Protein AF-A0A272ET23-F1 (afdb_monomer_lite)

Organism: NCBI:txid857335

Structure (mmCIF, N/CA/C/O backbone):
data_AF-A0A272ET23-F1
#
_entry.id   AF-A0A272ET23-F1
#
loop_
_atom_site.group_PDB
_atom_site.id
_atom_site.type_symbol
_atom_site.label_atom_id
_atom_site.label_alt_id
_atom_site.label_comp_id
_atom_site.label_asym_id
_atom_site.label_entity_id
_atom_site.label_seq_id
_atom_site.pdbx_PDB_ins_code
_atom_site.Cartn_x
_atom_site.Cartn_y
_atom_site.Cartn_z
_atom_site.occupancy
_atom_site.B_iso_or_equiv
_atom_site.auth_seq_id
_atom_site.auth_comp_id
_atom_site.auth_asym_id
_atom_site.auth_atom_id
_atom_site.pdbx_PDB_model_num
ATOM 1 N N . MET A 1 1 ? 28.656 -75.172 -13.999 1.00 51.84 1 MET A N 1
ATOM 2 C CA . MET A 1 1 ? 28.952 -73.774 -14.380 1.00 51.84 1 MET A CA 1
ATOM 3 C C . MET A 1 1 ? 27.639 -72.999 -14.341 1.00 51.84 1 MET A C 1
ATOM 5 O O . MET A 1 1 ? 26.833 -73.213 -15.237 1.00 51.84 1 MET A O 1
ATOM 9 N N . PRO A 1 2 ? 27.338 -72.230 -13.280 1.00 47.69 2 PRO A N 1
ATOM 10 C CA . PRO A 1 2 ? 26.060 -71.536 -13.173 1.00 47.69 2 PRO A CA 1
ATOM 11 C C . PRO A 1 2 ? 26.140 -70.128 -13.778 1.00 47.69 2 PRO A C 1
ATOM 13 O O . PRO A 1 2 ? 27.021 -69.339 -13.448 1.00 47.69 2 PRO A O 1
ATOM 16 N N . THR A 1 3 ? 25.212 -69.848 -14.686 1.00 55.47 3 THR A N 1
ATOM 17 C CA . THR A 1 3 ? 24.977 -68.567 -15.358 1.00 55.47 3 THR A CA 1
ATOM 18 C C . THR A 1 3 ? 24.348 -67.554 -14.402 1.00 55.47 3 THR A C 1
ATOM 20 O O . THR A 1 3 ? 23.268 -67.795 -13.863 1.00 55.47 3 THR A O 1
ATOM 23 N N . THR A 1 4 ? 25.001 -66.413 -14.206 1.00 66.75 4 THR A N 1
ATOM 24 C CA . THR A 1 4 ? 24.507 -65.284 -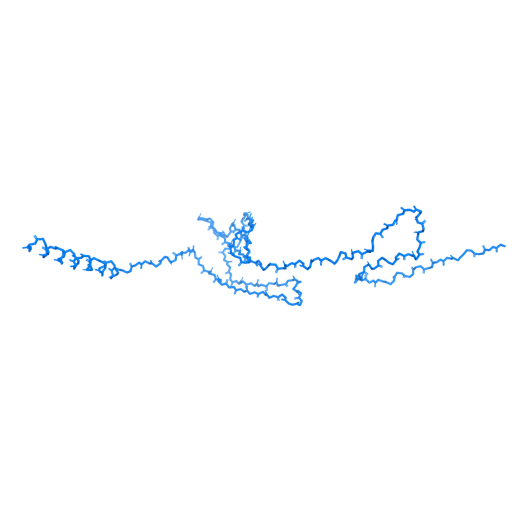13.405 1.00 66.75 4 THR A CA 1
ATOM 25 C C . THR A 1 4 ? 23.323 -64.596 -14.105 1.00 66.75 4 THR A C 1
ATOM 27 O O . THR A 1 4 ? 23.456 -64.250 -15.281 1.00 66.75 4 THR A O 1
ATOM 30 N N . PRO A 1 5 ? 22.178 -64.341 -13.442 1.00 56.03 5 PRO A N 1
ATOM 31 C CA . PRO A 1 5 ? 21.099 -63.567 -14.048 1.00 56.03 5 PRO A CA 1
ATOM 32 C C . PRO A 1 5 ? 21.412 -62.063 -13.998 1.00 56.03 5 PRO A C 1
ATOM 34 O O . PRO A 1 5 ? 21.572 -61.478 -12.928 1.00 56.03 5 PRO A O 1
ATOM 37 N N . MET A 1 6 ? 21.477 -61.423 -15.170 1.00 42.09 6 MET A N 1
ATOM 38 C CA . MET A 1 6 ? 21.461 -59.963 -15.301 1.00 42.09 6 MET A CA 1
ATOM 39 C C . MET A 1 6 ? 20.059 -59.441 -14.959 1.00 42.09 6 MET A C 1
ATOM 41 O O . MET A 1 6 ? 19.107 -59.653 -15.709 1.00 42.09 6 MET A O 1
ATOM 45 N N . CYS A 1 7 ? 19.927 -58.747 -13.829 1.00 45.94 7 CYS A N 1
ATOM 46 C CA . CYS A 1 7 ? 18.711 -58.016 -13.486 1.00 45.94 7 CYS A CA 1
ATOM 47 C C . CYS A 1 7 ? 18.613 -56.758 -14.367 1.00 45.94 7 CYS A C 1
ATOM 49 O O . CYS A 1 7 ? 19.436 -55.849 -14.267 1.00 45.94 7 CYS A O 1
ATOM 51 N N . ARG A 1 8 ? 17.629 -56.731 -15.271 1.00 46.66 8 ARG A N 1
ATOM 52 C CA . ARG A 1 8 ? 17.341 -55.615 -16.182 1.00 46.66 8 ARG A CA 1
ATOM 53 C C . ARG A 1 8 ? 16.391 -54.637 -15.489 1.00 46.66 8 ARG A C 1
ATOM 55 O O . ARG A 1 8 ? 15.192 -54.891 -15.420 1.00 46.66 8 ARG A O 1
ATOM 62 N N . THR A 1 9 ? 16.898 -53.507 -15.008 1.00 51.41 9 THR A N 1
ATOM 63 C CA . THR A 1 9 ? 16.063 -52.413 -14.493 1.00 51.41 9 THR A CA 1
ATOM 64 C C . THR A 1 9 ? 15.551 -51.569 -15.659 1.00 51.41 9 THR A C 1
ATOM 66 O O . THR A 1 9 ? 16.251 -50.724 -16.210 1.00 51.41 9 THR A O 1
ATOM 69 N N . SER A 1 10 ? 14.309 -51.824 -16.066 1.00 42.62 10 SER A N 1
ATOM 70 C CA . SER A 1 10 ? 13.528 -50.910 -16.899 1.00 42.62 10 SER A CA 1
ATOM 71 C C . SER A 1 10 ? 13.176 -49.677 -16.067 1.00 42.62 10 SER A C 1
ATOM 73 O O . SER A 1 10 ? 12.330 -49.763 -15.179 1.00 42.62 10 SER A O 1
ATOM 75 N N . VAL A 1 11 ? 13.804 -48.531 -16.338 1.00 46.50 11 VAL A N 1
ATOM 76 C CA . VAL A 1 11 ? 13.394 -47.251 -15.744 1.00 46.50 11 VAL A CA 1
ATOM 77 C C . VAL A 1 11 ? 12.235 -46.699 -16.572 1.00 46.50 11 VAL A C 1
ATOM 79 O O . VAL A 1 11 ? 12.427 -45.959 -17.533 1.00 46.50 11 VAL A O 1
ATOM 82 N N . SER A 1 12 ? 11.013 -47.094 -16.215 1.00 46.34 12 SER A N 1
ATOM 83 C CA . SER A 1 12 ? 9.820 -46.338 -16.589 1.00 46.34 12 SER A CA 1
ATOM 84 C C . SER A 1 12 ? 9.777 -45.094 -15.712 1.00 46.34 12 SER A C 1
ATOM 86 O O . SER A 1 12 ? 9.642 -45.215 -14.500 1.00 46.34 12 SER A O 1
ATOM 88 N N . ASN A 1 13 ? 9.928 -43.929 -16.329 1.00 49.34 13 ASN A N 1
ATOM 89 C CA . ASN A 1 13 ? 9.862 -42.608 -15.714 1.00 49.34 13 ASN A CA 1
ATOM 90 C C . ASN A 1 13 ? 8.545 -42.390 -14.938 1.00 49.34 13 ASN A C 1
ATOM 92 O O . ASN A 1 13 ? 7.482 -42.456 -15.560 1.00 49.34 13 ASN A O 1
ATOM 96 N N . PRO A 1 14 ? 8.590 -42.034 -13.640 1.00 48.41 14 PRO A N 1
ATOM 97 C CA . PRO A 1 14 ? 7.485 -41.338 -13.009 1.00 48.41 14 PRO A CA 1
ATOM 98 C C . PRO A 1 14 ? 7.995 -40.062 -12.330 1.00 48.41 14 PRO A C 1
ATOM 100 O O . PRO A 1 14 ? 8.795 -40.086 -11.393 1.00 48.41 14 PRO A O 1
ATOM 103 N N . ILE A 1 15 ? 7.481 -38.929 -12.796 1.00 54.84 15 ILE A N 1
ATOM 104 C CA . ILE A 1 15 ? 7.532 -37.659 -12.080 1.00 54.84 15 ILE A CA 1
ATOM 105 C C . ILE A 1 15 ? 6.701 -37.867 -10.796 1.00 54.84 15 ILE A C 1
ATOM 107 O O . ILE A 1 15 ? 5.481 -37.783 -10.816 1.00 54.84 15 ILE A O 1
ATOM 111 N N . PHE A 1 16 ? 7.411 -38.254 -9.730 1.00 49.59 16 PHE A N 1
ATOM 112 C CA . PHE A 1 16 ? 7.027 -38.449 -8.324 1.00 49.59 16 PHE A CA 1
ATOM 113 C C . PHE A 1 16 ? 5.873 -39.417 -7.986 1.00 49.59 16 PHE A C 1
ATOM 115 O O . PHE A 1 16 ? 4.700 -39.061 -8.074 1.00 49.59 16 PHE A O 1
ATOM 122 N N . PRO A 1 17 ? 6.196 -40.569 -7.365 1.00 47.00 17 PRO A N 1
ATOM 123 C CA . PRO A 1 17 ? 5.344 -41.176 -6.351 1.00 47.00 17 PRO A CA 1
ATOM 124 C C . PRO A 1 17 ? 6.069 -41.270 -4.998 1.00 47.00 17 PRO A C 1
ATOM 126 O O . PRO A 1 17 ? 7.284 -41.450 -4.928 1.00 47.00 17 PRO A O 1
ATOM 129 N N . ALA A 1 18 ? 5.304 -41.128 -3.914 1.00 48.53 18 ALA A N 1
ATOM 130 C CA . ALA A 1 18 ? 5.767 -41.208 -2.532 1.00 48.53 18 ALA A CA 1
ATOM 131 C C . ALA A 1 18 ? 6.711 -42.403 -2.302 1.00 48.53 18 ALA A C 1
ATOM 133 O O . ALA A 1 18 ? 6.356 -43.551 -2.569 1.00 48.53 18 ALA A O 1
ATOM 134 N N . ALA A 1 19 ? 7.909 -42.139 -1.777 1.00 42.91 19 ALA A N 1
ATOM 135 C CA . ALA A 1 19 ? 8.854 -43.184 -1.409 1.00 42.91 19 ALA A CA 1
ATOM 136 C C . ALA A 1 19 ? 8.369 -43.894 -0.134 1.00 42.91 19 ALA A C 1
ATOM 138 O O . ALA A 1 19 ? 8.738 -43.536 0.983 1.00 42.91 19 ALA A O 1
ATOM 139 N N . THR A 1 20 ? 7.526 -44.913 -0.286 1.00 48.78 20 THR A N 1
ATOM 140 C CA . THR A 1 20 ? 7.336 -45.914 0.764 1.00 48.78 20 THR A CA 1
ATOM 141 C C . THR A 1 20 ? 8.586 -46.789 0.782 1.00 48.78 20 THR A C 1
ATOM 143 O O . THR A 1 20 ? 8.760 -47.657 -0.071 1.00 48.78 20 THR A O 1
ATOM 146 N N . ILE A 1 21 ? 9.490 -46.541 1.731 1.00 45.19 21 ILE A N 1
ATOM 147 C CA . ILE A 1 21 ? 10.643 -47.414 1.969 1.00 45.19 21 ILE A CA 1
ATOM 148 C C . ILE A 1 21 ? 10.102 -48.719 2.561 1.00 45.19 21 ILE A C 1
ATOM 150 O O . ILE A 1 21 ? 9.878 -48.840 3.764 1.00 45.19 21 ILE A O 1
ATOM 154 N N . SER A 1 22 ? 9.838 -49.691 1.691 1.00 50.66 22 SER A N 1
ATOM 155 C C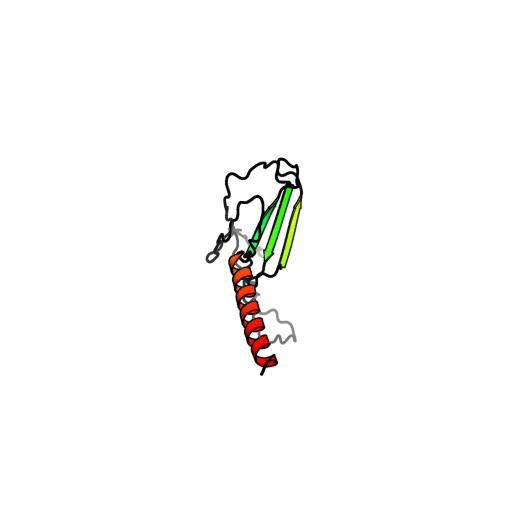A . SER A 1 22 ? 9.569 -51.069 2.086 1.00 50.66 22 SER A CA 1
ATOM 156 C C . SER A 1 22 ? 10.900 -51.695 2.496 1.00 50.66 22 SER A C 1
ATOM 158 O O . SER A 1 22 ? 11.729 -52.043 1.656 1.00 50.66 22 SER A O 1
ATOM 160 N N . LEU A 1 23 ? 11.148 -51.753 3.803 1.00 47.88 23 LEU A N 1
ATOM 161 C CA . LEU A 1 23 ? 12.276 -52.502 4.348 1.00 47.88 23 LEU A CA 1
ATOM 162 C C . LEU A 1 23 ? 12.024 -53.999 4.095 1.00 47.88 23 LEU A C 1
ATOM 164 O O . LEU A 1 23 ? 10.911 -54.466 4.362 1.00 47.88 23 LEU A O 1
ATOM 168 N N . PRO A 1 24 ? 13.014 -54.770 3.606 1.00 45.44 24 PRO A N 1
ATOM 169 C CA . PRO A 1 24 ? 12.884 -56.218 3.528 1.00 45.44 24 PRO A CA 1
ATOM 170 C C . PRO A 1 24 ? 12.623 -56.769 4.931 1.00 45.44 24 PRO A C 1
ATOM 172 O O . PRO A 1 24 ? 13.242 -56.344 5.910 1.00 45.44 24 PRO A O 1
ATOM 175 N N . ALA A 1 25 ? 11.663 -57.687 5.029 1.00 53.62 25 ALA A N 1
ATOM 176 C CA . ALA A 1 25 ? 11.268 -58.292 6.288 1.00 53.62 25 ALA A CA 1
ATOM 177 C C . ALA A 1 25 ? 12.499 -58.902 6.981 1.00 53.62 25 ALA A C 1
ATOM 179 O O . ALA A 1 25 ? 13.162 -59.776 6.431 1.00 53.62 25 ALA A O 1
ATOM 180 N N . SER A 1 26 ? 12.772 -58.435 8.199 1.00 52.69 26 SER A N 1
ATOM 181 C CA . SER A 1 26 ? 13.800 -58.907 9.136 1.00 52.69 26 SER A CA 1
ATOM 182 C C . SER A 1 26 ? 15.271 -58.639 8.769 1.00 52.69 26 SER A C 1
ATOM 184 O O . SER A 1 26 ? 15.977 -59.479 8.224 1.00 52.69 26 SER A O 1
ATOM 186 N N . VAL A 1 27 ? 15.784 -57.493 9.223 1.00 48.16 27 VAL A N 1
ATOM 187 C CA . VAL A 1 27 ? 17.180 -57.395 9.675 1.00 48.16 27 VAL A CA 1
ATOM 188 C C . VAL A 1 27 ? 17.168 -57.747 11.163 1.00 48.16 27 VAL A C 1
ATOM 190 O O . VAL A 1 27 ? 16.652 -56.985 11.979 1.00 48.16 27 VAL A O 1
ATOM 193 N N . VAL A 1 28 ? 17.660 -58.936 11.516 1.00 50.59 28 VAL A N 1
ATOM 194 C CA . VAL A 1 28 ? 17.767 -59.382 12.913 1.00 50.59 28 VAL A CA 1
ATOM 195 C C . VAL A 1 28 ? 18.981 -58.698 13.541 1.00 50.59 28 VAL A C 1
ATOM 197 O O . VAL A 1 28 ? 20.115 -59.132 13.360 1.00 50.59 28 VAL A O 1
ATOM 200 N N . LEU A 1 29 ? 18.740 -57.600 14.254 1.00 43.91 29 LEU A N 1
ATOM 201 C CA . LEU A 1 29 ? 19.703 -57.009 15.181 1.00 43.91 29 LEU A CA 1
ATOM 202 C C . LEU A 1 29 ? 19.498 -57.688 16.544 1.00 43.91 29 LEU A C 1
ATOM 204 O O . LEU A 1 29 ? 18.374 -57.648 17.051 1.00 43.91 29 LEU A O 1
ATOM 208 N N . PRO A 1 30 ? 20.518 -58.320 17.147 1.00 53.81 30 PRO A N 1
ATOM 209 C CA . PRO A 1 30 ? 20.387 -58.806 18.510 1.00 53.81 30 PRO A CA 1
ATOM 210 C C . PRO A 1 30 ? 20.269 -57.583 19.437 1.00 53.81 30 PRO A C 1
ATOM 212 O O . PRO A 1 30 ? 21.094 -56.676 19.388 1.00 53.81 30 PRO A O 1
ATOM 215 N N . ASP A 1 31 ? 19.208 -57.554 20.241 1.00 59.59 31 ASP A N 1
ATOM 216 C CA . ASP A 1 31 ? 19.002 -56.653 21.386 1.00 59.59 31 ASP A CA 1
ATOM 217 C C . ASP A 1 31 ? 18.620 -55.179 21.173 1.00 59.59 31 ASP A C 1
ATOM 219 O O . ASP A 1 31 ? 18.784 -54.365 22.081 1.00 59.59 31 ASP A O 1
ATOM 223 N N . LEU A 1 32 ? 17.954 -54.817 20.073 1.00 42.56 32 LEU A N 1
ATOM 224 C CA . LEU A 1 32 ? 17.242 -53.529 20.015 1.00 42.56 32 LEU A CA 1
ATOM 225 C C . LEU A 1 32 ? 15.729 -53.735 20.020 1.00 42.56 32 LEU A C 1
ATOM 227 O O . LEU A 1 32 ? 15.068 -53.818 18.985 1.00 42.56 32 LEU A O 1
ATOM 231 N N . ARG A 1 33 ? 15.161 -53.800 21.229 1.00 49.97 33 ARG A N 1
ATOM 232 C CA . ARG A 1 33 ? 13.713 -53.712 21.443 1.00 49.97 33 ARG A CA 1
ATOM 233 C C . ARG A 1 33 ? 13.259 -52.285 21.125 1.00 49.97 33 ARG A C 1
ATOM 235 O O . ARG A 1 33 ? 13.166 -51.446 22.016 1.00 49.97 33 ARG A O 1
ATOM 242 N N . PHE A 1 34 ? 12.984 -52.002 19.856 1.00 43.59 34 PHE A N 1
ATOM 243 C CA . PHE A 1 34 ? 12.348 -50.746 19.475 1.00 43.59 34 PHE A CA 1
ATOM 244 C C . PHE A 1 34 ? 10.890 -50.759 19.967 1.00 43.59 34 PHE A C 1
ATOM 246 O O . PHE A 1 34 ? 10.144 -51.682 19.620 1.00 43.59 34 PHE A O 1
ATOM 253 N N . PRO A 1 35 ? 10.458 -49.791 20.797 1.00 60.97 35 PRO A N 1
ATOM 254 C CA . PRO A 1 35 ? 9.043 -49.628 21.104 1.00 60.97 35 PRO A CA 1
ATOM 255 C C . PRO A 1 35 ? 8.279 -49.397 19.794 1.00 60.97 35 PRO A C 1
ATOM 257 O O . PRO A 1 35 ? 8.811 -48.781 18.871 1.00 60.97 35 PRO A O 1
ATOM 260 N N . ALA A 1 36 ? 7.065 -49.954 19.707 1.00 56.53 36 ALA A N 1
ATOM 261 C CA . ALA A 1 36 ? 6.231 -49.961 18.506 1.00 56.53 36 ALA A CA 1
ATOM 262 C C . ALA A 1 36 ? 6.270 -48.610 17.785 1.00 56.53 36 ALA A C 1
ATOM 264 O O . ALA A 1 36 ? 6.135 -47.570 18.425 1.00 56.53 36 ALA A O 1
ATOM 265 N N . ALA A 1 37 ? 6.478 -48.649 16.467 1.00 51.03 37 ALA A N 1
ATOM 266 C CA . ALA A 1 37 ? 6.621 -47.482 15.613 1.00 51.03 37 ALA A CA 1
ATOM 267 C C . ALA A 1 37 ? 5.486 -46.476 15.857 1.00 51.03 37 ALA A C 1
ATOM 269 O O . ALA A 1 37 ? 4.394 -46.593 15.299 1.00 51.03 37 ALA A O 1
ATOM 270 N N . THR A 1 38 ? 5.755 -45.456 16.672 1.00 51.12 38 THR A N 1
ATOM 271 C CA . THR A 1 38 ? 4.964 -44.235 16.677 1.00 51.12 38 THR A CA 1
ATOM 272 C C . THR A 1 38 ? 5.236 -43.588 15.334 1.00 51.12 38 THR A C 1
ATOM 274 O O . THR A 1 38 ? 6.238 -42.902 15.149 1.00 51.12 38 THR A O 1
ATOM 277 N N . SER A 1 39 ? 4.376 -43.891 14.364 1.00 54.72 39 SER A N 1
ATOM 278 C CA . SER A 1 39 ? 4.283 -43.168 13.106 1.00 54.72 39 SER A CA 1
ATOM 279 C C . SER A 1 39 ? 4.269 -41.682 13.448 1.00 54.72 39 SER A C 1
ATOM 281 O O . SER A 1 39 ? 3.259 -41.172 13.940 1.00 54.72 39 SER A O 1
ATOM 283 N N . LEU A 1 40 ? 5.387 -40.996 13.201 1.00 42.62 40 LEU A N 1
ATOM 284 C CA . LEU A 1 40 ? 5.453 -39.543 13.156 1.00 42.62 40 LEU A CA 1
ATOM 285 C C . LEU A 1 40 ? 4.603 -39.121 11.962 1.00 42.62 40 LEU A C 1
ATOM 287 O O . LEU A 1 40 ? 5.099 -38.862 10.869 1.00 42.62 40 LEU A O 1
ATOM 291 N N . ARG A 1 41 ? 3.285 -39.115 12.158 1.00 54.53 41 ARG A N 1
ATOM 292 C CA . ARG A 1 41 ? 2.380 -38.384 11.290 1.00 54.53 41 ARG A CA 1
ATOM 293 C C . ARG A 1 41 ? 2.889 -36.944 11.371 1.00 54.53 41 ARG A C 1
ATOM 295 O O . ARG A 1 41 ? 2.958 -36.438 12.494 1.00 54.53 41 ARG A O 1
ATOM 302 N N . PRO A 1 42 ? 3.302 -36.302 10.262 1.00 57.31 42 PRO A N 1
ATOM 303 C CA . PRO A 1 42 ? 3.597 -34.883 10.312 1.00 57.31 42 PRO A CA 1
ATOM 304 C C . PRO A 1 42 ? 2.357 -34.231 10.911 1.00 57.31 42 PRO A C 1
ATOM 306 O O . PRO A 1 42 ? 1.249 -34.417 10.397 1.00 57.31 42 PRO A O 1
ATOM 309 N N . ALA A 1 43 ? 2.521 -33.596 12.076 1.00 55.25 43 ALA A N 1
ATOM 310 C CA . ALA A 1 43 ? 1.473 -32.773 12.647 1.00 55.25 43 ALA A CA 1
ATOM 311 C C . ALA A 1 43 ? 1.037 -31.861 11.508 1.00 55.25 43 ALA A C 1
ATOM 313 O O . ALA A 1 43 ? 1.899 -31.221 10.905 1.00 55.25 43 ALA A O 1
ATOM 314 N N . ALA A 1 44 ? -0.243 -31.915 11.130 1.00 54.47 44 ALA A N 1
ATOM 315 C CA . ALA A 1 44 ? -0.766 -31.072 10.070 1.00 54.47 44 ALA A CA 1
ATOM 316 C C . ALA A 1 44 ? -0.324 -29.650 10.408 1.00 54.47 44 ALA A C 1
ATOM 318 O O . ALA A 1 44 ? -0.747 -29.112 11.434 1.00 54.47 44 ALA A O 1
ATOM 319 N N . ALA A 1 45 ? 0.626 -29.115 9.638 1.00 59.28 45 ALA A N 1
ATOM 320 C CA . ALA A 1 45 ? 1.118 -27.775 9.865 1.00 59.28 45 ALA A CA 1
ATOM 321 C C . ALA A 1 45 ? -0.115 -26.895 9.727 1.00 59.28 45 ALA A C 1
ATOM 323 O O . ALA A 1 45 ? -0.761 -26.899 8.680 1.00 59.28 45 ALA A O 1
ATOM 324 N N . ALA A 1 46 ? -0.518 -26.254 10.820 1.00 56.03 46 ALA A N 1
ATOM 325 C CA . ALA A 1 46 ? -1.622 -25.323 10.776 1.00 56.03 46 ALA A CA 1
ATOM 326 C C . ALA A 1 46 ? -1.198 -24.218 9.810 1.00 56.03 46 ALA A C 1
ATOM 328 O O . ALA A 1 46 ? -0.333 -23.408 10.141 1.00 56.03 46 ALA A O 1
ATOM 329 N N . THR A 1 47 ? -1.742 -24.238 8.594 1.00 67.56 47 THR A N 1
ATOM 330 C CA . THR A 1 47 ? -1.542 -23.175 7.617 1.00 67.56 47 THR A CA 1
ATOM 331 C C . THR A 1 47 ? -2.232 -21.943 8.174 1.00 67.56 47 THR A C 1
ATOM 333 O O . THR A 1 47 ? -3.443 -21.775 8.045 1.00 67.56 47 THR A O 1
ATOM 336 N N . THR A 1 48 ? -1.480 -21.114 8.889 1.00 73.69 48 THR A N 1
ATOM 337 C CA . THR A 1 48 ? -1.975 -19.822 9.337 1.00 73.69 48 THR A CA 1
ATOM 338 C C . THR A 1 48 ? -1.998 -18.894 8.124 1.00 73.69 48 THR A C 1
ATOM 340 O O . THR A 1 48 ? -0.987 -18.770 7.427 1.00 73.69 48 THR A O 1
AT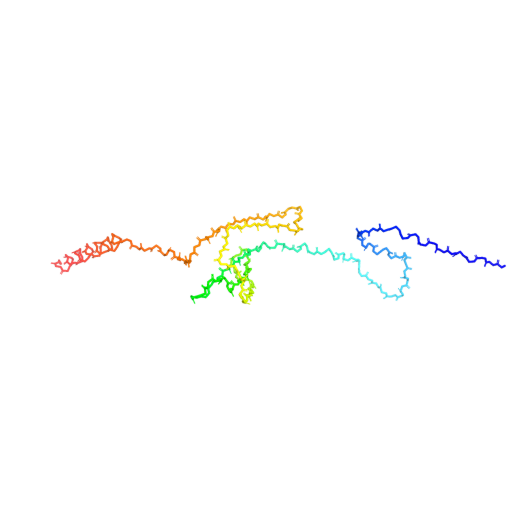OM 343 N N . PRO A 1 49 ? -3.145 -18.267 7.809 1.00 76.81 49 PRO A N 1
ATOM 344 C CA . PRO A 1 49 ? -3.215 -17.360 6.678 1.00 76.81 49 PRO A CA 1
ATOM 345 C C . PRO A 1 49 ? -2.314 -16.154 6.947 1.00 76.81 49 PRO A C 1
ATOM 347 O O . PRO A 1 49 ? -2.306 -15.604 8.051 1.00 76.81 49 PRO A O 1
ATOM 350 N N . PHE A 1 50 ? -1.561 -15.746 5.930 1.00 83.06 50 PHE A N 1
ATOM 351 C CA . PHE A 1 50 ? -0.747 -14.539 5.956 1.00 83.06 50 PHE A CA 1
ATOM 352 C C . PHE A 1 50 ? -1.279 -13.536 4.935 1.00 83.06 50 PHE A C 1
ATOM 354 O O . PHE A 1 50 ? -1.713 -13.901 3.842 1.00 83.06 50 PHE A O 1
ATOM 361 N N . THR A 1 51 ? -1.228 -12.256 5.290 1.00 84.75 51 THR A N 1
ATOM 362 C CA . THR A 1 51 ? -1.576 -11.162 4.384 1.00 84.75 51 THR A CA 1
ATOM 363 C C . THR A 1 51 ? -0.303 -10.577 3.799 1.00 84.75 51 THR A C 1
ATOM 365 O O . THR A 1 51 ? 0.577 -10.130 4.532 1.00 84.75 51 THR A O 1
ATOM 368 N N . LEU A 1 52 ? -0.210 -10.548 2.472 1.00 87.56 52 LEU A N 1
ATOM 369 C CA . LEU A 1 52 ? 0.873 -9.875 1.765 1.00 87.56 52 LEU A CA 1
ATOM 370 C C . LEU A 1 52 ? 0.433 -8.464 1.372 1.00 87.56 52 LEU A C 1
ATOM 372 O O . LEU A 1 52 ? -0.585 -8.285 0.706 1.00 87.56 52 LEU A O 1
ATOM 376 N N . VAL A 1 53 ? 1.233 -7.466 1.737 1.00 87.19 53 VAL A N 1
ATOM 377 C CA . VAL A 1 53 ? 1.050 -6.072 1.323 1.00 87.19 53 VAL A CA 1
ATOM 378 C C . VAL A 1 53 ? 2.279 -5.634 0.546 1.00 87.19 53 VAL A C 1
ATOM 380 O O . VAL A 1 53 ? 3.387 -5.625 1.078 1.00 87.19 53 VAL A O 1
ATOM 383 N N . ALA A 1 54 ? 2.083 -5.253 -0.713 1.00 86.88 54 ALA A N 1
ATOM 384 C CA . ALA A 1 54 ? 3.129 -4.687 -1.552 1.00 86.88 54 ALA A CA 1
ATOM 385 C C . ALA A 1 54 ? 2.874 -3.192 -1.774 1.00 86.88 54 ALA A C 1
ATOM 387 O O . ALA A 1 54 ? 1.772 -2.790 -2.149 1.00 86.88 54 ALA A O 1
ATOM 388 N N . GLN A 1 55 ? 3.900 -2.371 -1.565 1.00 86.56 55 GLN A N 1
ATOM 389 C CA . GLN A 1 55 ? 3.858 -0.930 -1.772 1.00 86.56 55 GLN A CA 1
ATOM 390 C C . GLN A 1 55 ? 4.941 -0.515 -2.762 1.00 86.56 55 GLN A C 1
ATOM 392 O O . GLN A 1 55 ? 6.131 -0.659 -2.491 1.00 86.56 55 GLN A O 1
ATOM 397 N N . LEU A 1 56 ? 4.519 0.059 -3.887 1.00 86.94 56 LEU A N 1
ATOM 398 C CA . LEU A 1 56 ? 5.421 0.712 -4.828 1.00 86.94 56 LEU A CA 1
ATOM 399 C C . LEU A 1 56 ? 5.461 2.214 -4.531 1.00 86.94 56 LEU A C 1
ATOM 401 O O . LEU A 1 56 ? 4.414 2.856 -4.429 1.00 86.94 56 LEU A O 1
ATOM 405 N N . SER A 1 57 ? 6.656 2.781 -4.383 1.00 87.75 57 SER A N 1
ATOM 406 C CA . SER A 1 57 ? 6.836 4.191 -4.045 1.00 87.75 57 SER A CA 1
ATOM 407 C C . SER A 1 57 ? 7.903 4.875 -4.897 1.00 87.75 57 SER A C 1
ATOM 409 O O . SER A 1 57 ? 8.714 4.256 -5.594 1.00 87.75 57 SER A O 1
ATOM 411 N N . LYS A 1 58 ? 7.816 6.203 -4.889 1.00 89.62 58 LYS A N 1
ATOM 412 C CA . LYS A 1 58 ? 8.672 7.120 -5.624 1.00 89.62 58 LYS A CA 1
ATOM 413 C C . LYS A 1 58 ? 9.218 8.145 -4.634 1.00 89.62 58 LYS A C 1
ATOM 415 O O . LYS A 1 58 ? 8.436 8.819 -3.965 1.00 89.62 58 LYS A O 1
ATOM 420 N N . THR A 1 59 ? 10.534 8.308 -4.568 1.00 85.38 59 THR A N 1
ATOM 421 C CA . THR A 1 59 ? 11.152 9.414 -3.821 1.00 85.38 59 THR A CA 1
ATOM 422 C C . THR A 1 59 ? 10.831 10.754 -4.489 1.00 85.38 59 THR A C 1
ATOM 424 O O . THR A 1 59 ? 10.796 10.850 -5.718 1.00 85.38 59 THR A O 1
ATOM 427 N N . GLY A 1 60 ? 10.594 11.795 -3.686 1.00 82.06 60 GLY A N 1
ATOM 428 C CA . GLY A 1 60 ? 10.254 13.133 -4.176 1.00 82.06 60 GLY A CA 1
ATOM 429 C C . GLY A 1 60 ? 11.219 13.629 -5.258 1.00 82.06 60 GLY A C 1
ATOM 430 O O . GLY A 1 60 ? 12.432 13.517 -5.114 1.00 82.06 60 GLY A O 1
ATOM 431 N N . GLY A 1 61 ? 10.664 14.136 -6.361 1.00 79.75 61 GLY A N 1
ATOM 432 C CA . GLY A 1 61 ? 11.424 14.612 -7.523 1.00 79.75 61 GLY A CA 1
ATOM 433 C C . GLY A 1 61 ? 11.773 13.543 -8.566 1.00 79.75 61 GLY A C 1
ATOM 434 O O . GLY A 1 61 ? 12.121 13.895 -9.689 1.00 79.75 61 GLY A O 1
ATOM 435 N N . SER A 1 62 ? 11.630 12.250 -8.260 1.00 83.50 62 SER A N 1
ATOM 436 C CA . SER A 1 62 ? 11.822 11.198 -9.266 1.00 83.50 62 SER A CA 1
ATOM 437 C C . SER A 1 62 ? 10.688 11.218 -10.304 1.00 83.50 62 SER A C 1
ATOM 439 O O . SER A 1 62 ? 9.559 11.609 -10.000 1.00 83.50 62 SER A O 1
ATOM 441 N N . THR A 1 63 ? 10.945 10.773 -11.537 1.00 88.44 63 THR A N 1
ATOM 442 C CA . THR A 1 63 ? 9.929 10.574 -12.595 1.00 88.44 63 THR A CA 1
ATOM 443 C C . THR A 1 63 ? 9.425 9.131 -12.663 1.00 88.44 63 THR A C 1
ATOM 445 O O . THR A 1 63 ? 8.329 8.898 -13.171 1.00 88.44 63 THR A O 1
ATOM 448 N N . THR A 1 64 ? 10.107 8.204 -11.996 1.00 89.50 64 THR A N 1
ATOM 449 C CA . THR A 1 64 ? 9.817 6.765 -11.967 1.00 89.50 64 THR A CA 1
ATOM 450 C C . THR A 1 64 ? 9.744 6.209 -10.542 1.00 89.50 64 THR A C 1
ATOM 452 O O . THR A 1 64 ? 10.286 6.797 -9.603 1.00 89.50 64 THR A O 1
ATOM 455 N N . TYR A 1 65 ? 9.056 5.082 -10.364 1.00 89.75 65 TYR A N 1
ATOM 456 C CA . TYR A 1 65 ? 9.075 4.329 -9.111 1.00 89.75 65 TYR A CA 1
ATOM 457 C C . TYR A 1 65 ? 10.482 3.797 -8.835 1.00 89.75 65 TYR A C 1
ATOM 459 O O . TYR A 1 65 ? 11.161 3.301 -9.740 1.00 89.75 65 TYR A O 1
ATOM 467 N N . ASN A 1 66 ? 10.927 3.927 -7.589 1.00 91.94 66 ASN A N 1
ATOM 468 C CA . ASN A 1 66 ? 12.297 3.603 -7.198 1.00 91.94 66 ASN A CA 1
ATOM 469 C C . ASN A 1 66 ? 12.403 2.731 -5.938 1.00 91.94 66 ASN A C 1
ATOM 471 O O . ASN A 1 66 ? 13.514 2.422 -5.502 1.00 91.94 66 ASN A O 1
ATOM 475 N N . SER A 1 67 ? 11.267 2.327 -5.367 1.00 90.62 67 SER A N 1
ATOM 476 C CA . SER A 1 67 ? 11.214 1.412 -4.233 1.00 90.62 67 SER A CA 1
ATOM 477 C C . SER A 1 67 ? 9.973 0.524 -4.303 1.00 90.62 67 SER A C 1
ATOM 479 O O . SER A 1 67 ? 8.869 1.010 -4.554 1.00 90.62 67 SER A O 1
ATOM 481 N N . LEU A 1 68 ? 10.153 -0.769 -4.038 1.00 89.81 68 LEU A N 1
ATOM 482 C CA . LEU A 1 68 ? 9.092 -1.746 -3.805 1.00 89.81 68 LEU A CA 1
ATOM 483 C C . LEU A 1 68 ? 9.309 -2.372 -2.431 1.00 89.81 68 LEU A C 1
ATOM 485 O O . LEU A 1 68 ? 10.310 -3.051 -2.218 1.00 89.81 68 LEU A O 1
ATOM 489 N N . THR A 1 69 ? 8.359 -2.185 -1.527 1.00 91.25 69 THR A N 1
ATOM 490 C CA . THR A 1 69 ? 8.359 -2.830 -0.212 1.00 91.25 69 THR A CA 1
ATOM 491 C C . THR A 1 69 ? 7.304 -3.923 -0.197 1.00 91.25 69 THR A C 1
ATOM 493 O O . THR A 1 69 ? 6.157 -3.670 -0.561 1.00 91.25 69 THR A O 1
ATOM 496 N N . VAL A 1 70 ? 7.670 -5.128 0.227 1.00 91.19 70 VAL A N 1
ATOM 497 C CA . VAL A 1 70 ? 6.751 -6.254 0.419 1.00 91.19 70 VAL A CA 1
ATOM 498 C C . VAL A 1 70 ? 6.770 -6.638 1.890 1.00 91.19 70 VAL A C 1
ATOM 500 O O . VAL A 1 70 ? 7.826 -6.940 2.439 1.00 91.19 70 VAL A O 1
ATOM 503 N N . SER A 1 71 ? 5.602 -6.628 2.520 1.00 92.50 71 SER A N 1
ATOM 504 C CA . SER A 1 71 ? 5.411 -6.921 3.938 1.00 92.50 71 SER A CA 1
ATOM 505 C C . SER A 1 71 ? 4.433 -8.073 4.115 1.00 92.50 71 SER A C 1
ATOM 507 O O . SER A 1 71 ? 3.411 -8.141 3.431 1.00 92.50 71 SER A O 1
ATOM 509 N N . PHE A 1 72 ? 4.742 -8.959 5.052 1.00 91.12 72 PHE A N 1
ATOM 510 C CA . PHE A 1 72 ? 3.933 -10.115 5.409 1.00 91.12 72 PHE A CA 1
ATOM 511 C C . PHE A 1 72 ? 3.355 -9.898 6.798 1.00 91.12 72 PHE A C 1
ATOM 513 O O . PHE A 1 72 ? 4.100 -9.659 7.750 1.00 91.12 72 PHE A O 1
ATOM 520 N N . TYR A 1 73 ? 2.041 -9.999 6.913 1.00 90.88 73 TYR A N 1
ATOM 521 C CA . TYR A 1 73 ? 1.319 -9.907 8.170 1.00 90.88 73 TYR A CA 1
ATOM 522 C C . TYR A 1 73 ? 0.723 -11.266 8.528 1.00 90.88 73 TYR A C 1
ATOM 524 O O . TYR A 1 73 ? 0.301 -12.006 7.639 1.00 90.88 73 TYR A O 1
ATOM 532 N N . ASP A 1 74 ? 0.686 -11.598 9.814 1.00 91.44 74 ASP A N 1
ATOM 533 C CA . ASP A 1 74 ? -0.035 -12.773 10.302 1.00 91.44 74 ASP A CA 1
ATOM 534 C C . ASP A 1 74 ? -1.561 -12.544 10.278 1.00 91.44 74 ASP A C 1
ATOM 536 O O . ASP A 1 74 ? -2.056 -11.467 9.932 1.00 91.44 74 ASP A O 1
ATOM 540 N N . ALA A 1 75 ? -2.324 -13.564 10.674 1.00 85.69 75 ALA A N 1
ATOM 541 C CA . ALA A 1 75 ? -3.781 -13.492 10.767 1.00 85.69 75 ALA A CA 1
ATOM 542 C C . ALA A 1 75 ? -4.296 -12.457 11.795 1.00 85.69 75 ALA A C 1
ATOM 544 O O . ALA A 1 75 ? -5.461 -12.066 11.737 1.00 85.69 75 ALA A O 1
ATOM 545 N N . ALA A 1 76 ? -3.449 -12.015 12.730 1.00 89.81 76 ALA A N 1
ATOM 546 C CA . ALA A 1 76 ? -3.744 -10.983 13.722 1.00 89.81 76 ALA A CA 1
ATOM 547 C C . ALA A 1 76 ? -3.268 -9.581 13.280 1.00 89.81 76 ALA A C 1
ATOM 549 O O . ALA A 1 76 ? -3.338 -8.638 14.068 1.00 89.81 76 ALA A O 1
ATOM 550 N N . ASN A 1 77 ? -2.836 -9.425 12.020 1.00 87.44 77 ASN A N 1
ATOM 551 C CA . ASN A 1 77 ? -2.263 -8.207 11.438 1.00 87.44 77 ASN A CA 1
ATOM 552 C C . ASN A 1 77 ? -0.933 -7.745 12.068 1.00 87.44 77 ASN A C 1
ATOM 554 O O . ASN A 1 77 ? -0.568 -6.573 11.933 1.00 87.44 77 ASN A O 1
ATOM 558 N N . ASN A 1 78 ? -0.168 -8.631 12.707 1.00 89.69 78 ASN A N 1
ATOM 559 C CA . ASN A 1 78 ? 1.195 -8.312 13.131 1.00 89.69 78 ASN A CA 1
ATOM 560 C C . ASN A 1 78 ? 2.167 -8.504 11.972 1.00 89.69 78 ASN A C 1
ATOM 562 O O . ASN A 1 78 ? 2.074 -9.479 11.229 1.00 89.69 78 ASN A O 1
ATOM 566 N N . LEU A 1 79 ? 3.131 -7.595 11.835 1.00 90.88 79 LEU A N 1
ATOM 567 C CA . LEU A 1 79 ? 4.184 -7.718 10.833 1.00 90.88 79 LEU A CA 1
ATOM 568 C C . LEU A 1 79 ? 5.112 -8.891 11.189 1.00 90.88 79 LEU A C 1
ATOM 570 O O . LEU A 1 79 ? 5.813 -8.846 12.197 1.00 90.88 79 LEU A O 1
ATOM 574 N N . VAL A 1 80 ? 5.137 -9.913 10.336 1.00 93.50 80 VAL A N 1
ATOM 575 C CA . VAL A 1 80 ? 5.996 -11.104 10.461 1.00 93.50 80 VAL A CA 1
ATOM 576 C C . VAL A 1 80 ? 7.349 -10.865 9.796 1.00 93.50 80 VAL A C 1
ATOM 578 O O . VAL A 1 80 ? 8.378 -11.353 10.258 1.00 93.50 80 VAL A O 1
ATOM 581 N N . GLY A 1 81 ? 7.363 -10.089 8.713 1.00 92.31 81 GLY A N 1
ATOM 582 C CA . GLY A 1 81 ? 8.584 -9.751 7.997 1.00 92.31 81 GLY A CA 1
ATOM 583 C C . GLY A 1 81 ? 8.335 -8.763 6.869 1.00 92.31 81 GLY A C 1
ATOM 584 O O . GLY A 1 81 ? 7.217 -8.632 6.371 1.00 92.31 81 GLY A O 1
ATOM 585 N N . SER A 1 82 ? 9.385 -8.060 6.458 1.00 93.69 82 SER A N 1
ATOM 586 C CA . SER A 1 82 ? 9.341 -7.140 5.326 1.00 93.69 82 SER A CA 1
ATOM 587 C C . SER A 1 82 ? 10.666 -7.153 4.579 1.00 93.69 82 SER A C 1
ATOM 589 O O . SER A 1 82 ? 11.725 -7.356 5.175 1.00 93.69 82 SER A O 1
ATOM 591 N N . THR A 1 83 ? 10.600 -6.937 3.273 1.00 93.56 83 THR A N 1
ATOM 592 C CA . THR A 1 83 ? 11.766 -6.749 2.419 1.00 93.56 83 THR A CA 1
ATOM 593 C C . THR A 1 83 ? 11.514 -5.604 1.452 1.00 93.56 83 THR A C 1
ATOM 595 O O . THR A 1 83 ? 10.391 -5.409 0.980 1.00 93.56 83 THR A O 1
ATOM 598 N N . THR A 1 84 ? 12.565 -4.847 1.150 1.00 92.69 84 THR A N 1
ATOM 599 C CA . THR A 1 84 ? 12.492 -3.689 0.261 1.00 92.69 84 THR A CA 1
ATOM 600 C C . THR A 1 84 ? 13.514 -3.836 -0.848 1.00 92.69 84 THR A C 1
ATOM 602 O O . THR A 1 84 ? 14.712 -3.938 -0.592 1.00 92.69 84 THR A O 1
ATOM 605 N N . ALA A 1 85 ? 13.040 -3.792 -2.087 1.00 90.44 85 ALA A N 1
ATOM 606 C CA . ALA A 1 85 ? 13.881 -3.614 -3.255 1.00 90.44 85 ALA A CA 1
ATOM 607 C C . ALA A 1 85 ? 13.964 -2.120 -3.581 1.00 90.44 85 ALA A C 1
ATOM 609 O O . ALA A 1 85 ? 12.940 -1.460 -3.770 1.00 90.44 85 ALA A O 1
ATOM 610 N N . THR A 1 86 ? 15.182 -1.591 -3.660 1.00 91.12 86 THR A N 1
ATOM 611 C CA . THR A 1 86 ? 15.453 -0.219 -4.095 1.00 91.12 86 THR A CA 1
ATOM 612 C C . THR A 1 86 ? 16.146 -0.236 -5.451 1.00 91.12 86 THR A C 1
ATOM 614 O O . THR A 1 86 ? 16.949 -1.118 -5.754 1.00 91.12 86 THR A O 1
ATOM 617 N N . GLY A 1 87 ? 15.807 0.728 -6.301 1.00 86.19 87 GLY A N 1
ATOM 618 C CA . GLY A 1 87 ? 16.350 0.811 -7.652 1.00 86.19 87 GLY A CA 1
ATOM 619 C C . GLY A 1 87 ? 15.346 1.398 -8.628 1.00 86.19 87 GLY A C 1
ATOM 620 O O . GLY A 1 87 ? 14.135 1.257 -8.460 1.00 86.19 87 GLY A O 1
ATOM 621 N N . ASN A 1 88 ? 15.847 2.082 -9.656 1.00 85.44 88 ASN A N 1
ATOM 622 C CA . ASN A 1 88 ? 14.987 2.682 -10.664 1.00 85.44 88 ASN A CA 1
ATOM 623 C C . ASN A 1 88 ? 14.236 1.586 -11.430 1.00 85.44 88 ASN A C 1
ATOM 625 O O . ASN A 1 88 ? 14.845 0.818 -12.171 1.00 85.44 88 ASN A O 1
ATOM 629 N N . SER A 1 89 ? 12.914 1.542 -11.284 1.00 85.62 89 SER A N 1
ATOM 630 C CA . SER A 1 89 ? 12.091 0.535 -11.957 1.00 85.62 89 SER A CA 1
ATOM 631 C C . SER A 1 89 ? 11.877 0.853 -13.442 1.00 85.62 89 SER A C 1
ATOM 633 O O . SER A 1 89 ? 11.364 0.015 -14.173 1.00 85.62 89 SER A O 1
ATOM 635 N N . GLY A 1 90 ? 12.178 2.082 -13.891 1.00 84.88 90 GLY A N 1
ATOM 636 C CA . GLY A 1 90 ? 11.845 2.562 -15.243 1.00 84.88 90 GLY A CA 1
ATOM 637 C C . GLY A 1 90 ? 10.343 2.790 -15.474 1.00 84.88 90 GLY A C 1
ATOM 638 O O . GLY A 1 90 ? 9.943 3.352 -16.488 1.00 84.88 90 GLY A O 1
ATOM 639 N N . LEU A 1 91 ? 9.507 2.408 -14.507 1.00 85.31 91 LEU A N 1
ATOM 640 C CA . LEU A 1 91 ? 8.063 2.586 -14.526 1.00 85.31 91 LEU A CA 1
ATOM 641 C C . LEU A 1 91 ? 7.719 3.996 -14.046 1.00 85.31 91 LEU A C 1
ATOM 643 O O . LEU A 1 91 ? 7.959 4.339 -12.889 1.00 85.31 91 LEU A O 1
ATOM 647 N N . SER A 1 92 ? 7.162 4.821 -14.928 1.00 85.38 92 SER A N 1
ATOM 648 C CA . SER A 1 92 ? 6.658 6.165 -14.602 1.00 85.38 92 SER A CA 1
ATOM 649 C C . SER A 1 92 ? 5.176 6.170 -14.227 1.00 85.38 92 SER A C 1
ATOM 651 O O . SER A 1 92 ? 4.710 7.085 -13.551 1.00 85.38 92 SER A O 1
ATOM 653 N N . SER A 1 93 ? 4.442 5.135 -14.634 1.00 82.62 93 SER A N 1
ATOM 654 C CA . SER A 1 93 ? 3.032 4.927 -14.319 1.00 82.62 93 SER A CA 1
ATOM 655 C C . SER A 1 93 ? 2.717 3.432 -14.252 1.00 82.62 93 SER A C 1
ATOM 657 O O . SER A 1 93 ? 3.395 2.616 -14.878 1.00 82.62 93 SER A O 1
ATOM 659 N N . ILE A 1 94 ? 1.688 3.077 -13.482 1.00 76.25 94 ILE A N 1
ATOM 660 C CA . ILE A 1 94 ? 1.096 1.738 -13.483 1.00 76.25 94 ILE A CA 1
ATOM 661 C C . ILE A 1 94 ? -0.286 1.881 -14.106 1.00 76.25 94 ILE A C 1
ATOM 663 O O . ILE A 1 94 ? -1.186 2.442 -13.486 1.00 76.25 94 ILE A O 1
ATOM 667 N N . SER A 1 95 ? -0.448 1.400 -15.337 1.00 78.69 95 SER A N 1
ATOM 668 C CA . SER A 1 95 ? -1.742 1.449 -16.030 1.00 78.69 95 SER A CA 1
ATOM 669 C C . SER A 1 95 ? -2.584 0.191 -15.810 1.00 78.69 95 SER A C 1
ATOM 671 O O . SER A 1 95 ? -3.795 0.229 -16.006 1.00 78.69 95 SER A O 1
ATOM 673 N N . THR A 1 96 ? -1.964 -0.926 -15.429 1.00 78.88 96 THR A N 1
ATOM 674 C CA . THR A 1 96 ? -2.634 -2.222 -15.266 1.00 78.88 96 THR A CA 1
ATOM 675 C C . THR A 1 96 ? -2.027 -2.990 -14.098 1.00 78.88 96 THR A C 1
ATOM 677 O O . THR A 1 96 ? -0.806 -3.129 -14.024 1.00 78.88 96 THR A O 1
ATOM 680 N N . LEU A 1 97 ? -2.873 -3.528 -13.217 1.00 76.25 97 LEU A N 1
ATOM 681 C CA . LEU A 1 97 ? -2.491 -4.453 -12.147 1.00 76.25 97 LEU A CA 1
ATOM 682 C C . LEU A 1 97 ? -3.091 -5.823 -12.461 1.00 76.25 97 LEU A C 1
ATOM 684 O O . LEU A 1 97 ? -4.307 -5.991 -12.441 1.00 76.25 97 LEU A O 1
ATOM 688 N N . GLY A 1 98 ? -2.231 -6.787 -12.784 1.00 74.31 98 GLY A N 1
ATOM 689 C CA . GLY A 1 98 ? -2.625 -8.169 -13.038 1.00 74.31 98 GLY A CA 1
ATOM 690 C C . GLY A 1 98 ? -2.068 -9.089 -11.962 1.00 74.31 98 GLY A C 1
ATOM 691 O O . GLY A 1 98 ? -0.881 -9.019 -11.647 1.00 74.31 98 GLY A O 1
ATOM 692 N N . LEU A 1 99 ? -2.907 -9.973 -11.425 1.00 73.56 99 LEU A N 1
ATOM 693 C CA . LEU A 1 99 ? -2.448 -11.082 -10.597 1.00 73.56 99 LEU A CA 1
ATOM 694 C C . LEU A 1 99 ? -2.274 -12.313 -11.479 1.00 73.56 99 LEU A C 1
ATOM 696 O O . LEU A 1 99 ? -3.240 -12.823 -12.043 1.00 73.56 99 LEU A O 1
ATOM 700 N N . ARG A 1 100 ? -1.033 -12.784 -11.607 1.00 73.25 100 ARG A N 1
ATOM 701 C CA . ARG A 1 100 ? -0.724 -14.070 -12.236 1.00 73.25 100 ARG A CA 1
ATOM 702 C C . ARG A 1 100 ? -0.391 -15.055 -11.132 1.00 73.25 100 ARG A C 1
ATOM 704 O O . ARG A 1 100 ? 0.673 -14.983 -10.531 1.00 73.25 100 ARG A O 1
ATOM 711 N N . SER A 1 101 ? -1.345 -15.928 -10.852 1.00 68.44 101 SER A N 1
ATOM 712 C CA . SER A 1 101 ? -1.146 -17.069 -9.975 1.00 68.44 101 SER A CA 1
ATOM 713 C C . SER A 1 101 ? -0.299 -18.131 -10.693 1.00 68.44 101 SER A C 1
ATOM 715 O O . SER A 1 101 ? -0.518 -18.404 -11.875 1.00 68.44 101 SER A O 1
ATOM 717 N N . ALA A 1 102 ? 0.670 -18.710 -9.986 1.00 58.12 102 ALA A N 1
ATOM 718 C CA . ALA A 1 102 ? 1.368 -19.923 -10.394 1.00 58.12 102 ALA A CA 1
ATOM 719 C C . ALA A 1 102 ? 1.405 -20.868 -9.186 1.00 58.12 102 ALA A C 1
ATOM 721 O O . ALA A 1 102 ? 1.853 -20.452 -8.120 1.00 58.12 102 ALA A O 1
ATOM 722 N N . ASN A 1 103 ? 0.945 -22.110 -9.371 1.00 75.00 103 ASN A N 1
ATOM 723 C CA . ASN A 1 103 ? 0.851 -23.158 -8.341 1.00 75.00 103 ASN A CA 1
ATOM 724 C C . ASN A 1 103 ? -0.095 -22.835 -7.164 1.00 75.00 103 ASN A C 1
ATOM 726 O O . ASN A 1 103 ? 0.335 -22.868 -6.018 1.00 75.00 103 A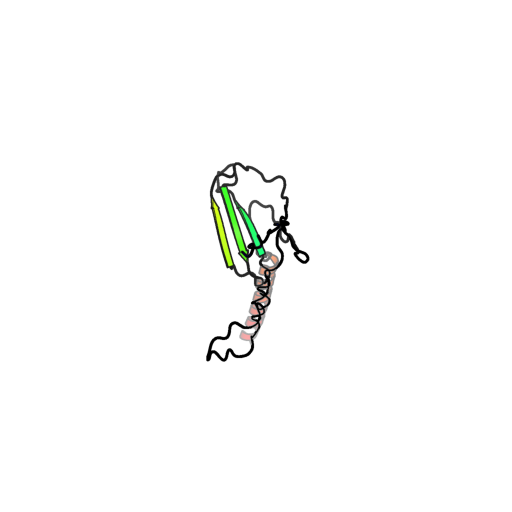SN A O 1
ATOM 730 N N . LEU A 1 104 ? -1.368 -22.523 -7.431 1.00 78.38 104 LEU A N 1
ATOM 731 C CA . LEU A 1 104 ? -2.399 -22.605 -6.384 1.00 78.38 104 LEU A CA 1
ATOM 732 C C . LEU A 1 104 ? -2.917 -24.041 -6.329 1.00 78.38 104 LEU A C 1
ATOM 734 O O . LEU A 1 104 ? -3.305 -24.584 -7.368 1.00 78.38 104 LEU A O 1
ATOM 738 N N . ASP A 1 105 ? -2.932 -24.630 -5.139 1.00 82.31 105 ASP A N 1
ATOM 739 C CA . ASP A 1 105 ? -3.492 -25.963 -4.924 1.00 82.31 105 ASP A CA 1
ATOM 740 C C . ASP A 1 105 ? -5.010 -25.894 -4.695 1.00 82.31 105 ASP A C 1
ATOM 742 O O . ASP A 1 105 ? -5.612 -24.831 -4.507 1.00 82.31 105 ASP A O 1
ATOM 746 N N . ALA A 1 106 ? -5.667 -27.055 -4.725 1.00 82.00 106 ALA A N 1
ATOM 747 C CA . ALA A 1 106 ? -7.089 -27.143 -4.424 1.00 82.00 106 ALA A CA 1
ATOM 748 C C . ALA A 1 106 ? -7.363 -26.656 -2.989 1.00 82.00 106 ALA A C 1
ATOM 750 O O . ALA A 1 106 ? -6.998 -27.319 -2.020 1.00 82.00 106 ALA A O 1
ATOM 751 N N . GLY A 1 107 ? -8.038 -25.510 -2.868 1.00 73.19 107 GLY A N 1
ATOM 752 C CA . GLY A 1 107 ? -8.375 -24.884 -1.585 1.00 73.19 107 GLY A CA 1
ATOM 753 C C . GLY A 1 107 ? -7.703 -23.533 -1.339 1.00 73.19 107 GLY A C 1
ATOM 754 O O . GLY A 1 107 ? -8.118 -22.829 -0.418 1.00 73.19 107 GLY A O 1
ATOM 755 N N . ASP A 1 108 ? -6.743 -23.127 -2.173 1.00 75.50 108 ASP A N 1
ATOM 756 C CA . ASP A 1 108 ? -6.156 -21.793 -2.074 1.00 75.50 108 ASP A CA 1
ATOM 757 C C . ASP A 1 108 ? -7.130 -20.715 -2.570 1.00 75.50 108 ASP A C 1
ATOM 759 O O . ASP A 1 108 ? -7.706 -20.803 -3.658 1.00 75.50 108 ASP A O 1
ATOM 763 N N . SER A 1 109 ? -7.290 -19.657 -1.773 1.00 73.38 109 SER A N 1
ATOM 764 C CA . SER A 1 109 ? -8.100 -18.487 -2.114 1.00 73.38 109 SER A CA 1
ATOM 765 C C . SER A 1 109 ? -7.212 -17.251 -2.194 1.00 73.38 109 SER A C 1
ATOM 767 O O . SER A 1 109 ? -6.561 -16.878 -1.219 1.00 73.38 109 SER A O 1
ATOM 769 N N . VAL A 1 110 ? -7.193 -16.602 -3.361 1.00 73.69 110 VAL A N 1
ATOM 770 C CA . VAL A 1 110 ? -6.475 -15.339 -3.573 1.00 73.69 110 VAL A CA 1
ATOM 771 C C . VAL A 1 110 ? -7.486 -14.204 -3.598 1.00 73.69 110 VAL A C 1
ATOM 773 O O . VAL A 1 110 ? -8.179 -13.984 -4.590 1.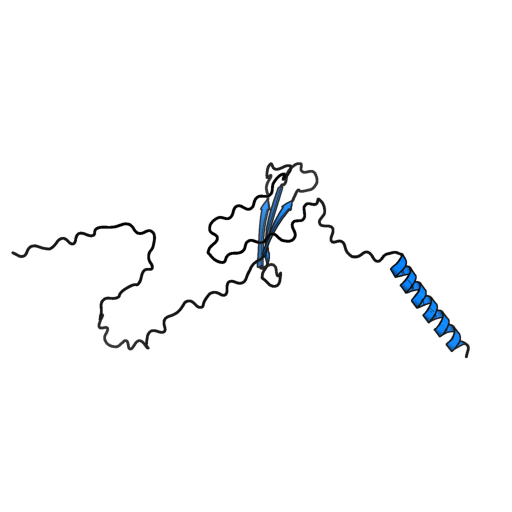00 73.69 110 VAL A O 1
ATOM 776 N N . THR A 1 111 ? -7.563 -13.465 -2.497 1.00 76.19 111 THR A N 1
ATOM 777 C CA . THR A 1 111 ? -8.448 -12.304 -2.368 1.00 76.19 111 THR A CA 1
ATOM 778 C C . THR A 1 111 ? -7.647 -11.011 -2.399 1.00 76.19 111 THR A C 1
ATOM 780 O O . THR A 1 111 ? -6.696 -10.852 -1.635 1.00 76.19 111 THR A O 1
ATOM 783 N N . VAL A 1 112 ? -8.063 -10.055 -3.232 1.00 72.81 112 VAL A N 1
ATOM 784 C CA . VAL A 1 112 ? -7.540 -8.682 -3.201 1.00 72.81 112 VAL A CA 1
ATOM 785 C C . VAL A 1 112 ? -8.502 -7.825 -2.402 1.00 72.81 112 VAL A C 1
ATOM 787 O O . VAL A 1 112 ? -9.642 -7.629 -2.814 1.00 72.81 112 VAL A O 1
ATOM 790 N N . SER A 1 113 ? -8.042 -7.297 -1.272 1.00 77.00 113 SER A N 1
ATOM 791 C CA . SER A 1 113 ? -8.825 -6.379 -0.448 1.00 77.00 113 SER A CA 1
ATOM 792 C C . SER A 1 113 ? -8.018 -5.119 -0.153 1.00 77.00 113 SER A C 1
ATOM 794 O O . SER A 1 113 ? -6.814 -5.187 0.082 1.00 77.00 113 SER A O 1
ATOM 796 N N . GLY A 1 114 ? -8.672 -3.956 -0.195 1.00 69.88 114 GLY A N 1
ATOM 797 C CA . GLY A 1 114 ? -8.048 -2.680 0.170 1.00 69.88 114 GLY A CA 1
ATOM 798 C C . GLY A 1 114 ? -7.082 -2.086 -0.861 1.00 69.88 114 GLY A C 1
ATOM 799 O O . GLY A 1 114 ? -6.181 -1.342 -0.473 1.00 69.88 114 GLY A O 1
ATOM 800 N N . LEU A 1 115 ? -7.257 -2.365 -2.159 1.00 74.69 115 LEU A N 1
ATOM 801 C CA . LEU A 1 115 ? -6.464 -1.724 -3.213 1.00 74.69 115 LEU A CA 1
ATOM 802 C C . LEU A 1 115 ? -6.683 -0.196 -3.190 1.00 74.69 115 LEU A C 1
ATOM 804 O O . LEU A 1 115 ? -7.777 0.286 -3.476 1.00 74.69 115 LEU A O 1
ATOM 808 N N . LYS A 1 116 ? -5.636 0.568 -2.858 1.00 70.50 116 LYS A N 1
ATOM 809 C CA . LYS A 1 116 ? -5.650 2.040 -2.822 1.00 70.50 116 LYS A CA 1
ATOM 810 C C . LYS A 1 116 ? -4.644 2.594 -3.828 1.00 70.50 116 LYS A C 1
ATOM 812 O O . LYS A 1 116 ? -3.442 2.423 -3.650 1.00 70.50 116 LYS A O 1
ATOM 817 N N . LEU A 1 117 ? -5.132 3.274 -4.865 1.00 68.06 117 LEU A N 1
ATOM 818 C CA . LEU A 1 117 ? -4.302 4.016 -5.817 1.00 68.06 117 LEU A CA 1
ATOM 819 C C . LEU A 1 117 ? -4.398 5.500 -5.463 1.00 68.06 117 LEU A C 1
ATOM 821 O O . LEU A 1 117 ? -5.415 6.139 -5.718 1.00 68.06 117 LEU A O 1
ATOM 825 N N . GLY A 1 118 ? -3.355 6.041 -4.842 1.00 63.66 118 GLY A N 1
ATOM 826 C CA . GLY A 1 118 ? -3.312 7.440 -4.432 1.00 63.66 118 GLY A CA 1
ATOM 827 C C . GLY A 1 118 ? -1.889 7.889 -4.131 1.00 63.66 118 GLY A C 1
ATOM 828 O O . GLY A 1 118 ? -1.036 7.086 -3.761 1.00 63.66 118 GLY A O 1
ATOM 829 N N . THR A 1 119 ? -1.624 9.180 -4.308 1.00 55.34 119 THR A N 1
ATOM 830 C CA . THR A 1 119 ? -0.313 9.804 -4.061 1.00 55.34 119 THR A CA 1
ATOM 831 C C . THR A 1 119 ? -0.017 10.000 -2.575 1.00 55.34 119 THR A C 1
ATOM 833 O O . THR A 1 119 ? 1.139 10.162 -2.191 1.00 55.34 119 THR A O 1
ATOM 836 N N . THR A 1 120 ? -1.046 9.940 -1.733 1.00 54.78 120 THR A N 1
ATOM 837 C CA . THR A 1 120 ? -0.952 10.142 -0.291 1.00 54.78 120 THR A CA 1
ATOM 838 C C . THR A 1 120 ? -1.809 9.093 0.396 1.00 54.78 120 THR A C 1
ATOM 840 O O . THR A 1 120 ? -3.028 9.058 0.225 1.00 54.78 120 THR A O 1
ATOM 843 N N . LEU A 1 121 ? -1.181 8.240 1.207 1.00 52.78 121 LEU A N 1
ATOM 844 C CA . LEU A 1 121 ? -1.883 7.393 2.167 1.00 52.78 121 LEU A CA 1
ATOM 845 C C . LEU A 1 121 ? -2.352 8.293 3.318 1.00 52.78 121 LEU A C 1
ATOM 847 O O . LEU A 1 121 ? -1.823 8.242 4.424 1.00 52.78 121 LEU A O 1
ATOM 851 N N . ALA A 1 122 ? -3.284 9.203 3.034 1.00 52.47 122 ALA A N 1
ATOM 852 C CA . ALA A 1 122 ? -3.898 10.008 4.069 1.00 52.47 122 ALA A CA 1
ATOM 853 C C . ALA A 1 122 ? -4.731 9.050 4.922 1.00 52.47 122 ALA A C 1
ATOM 855 O O . ALA A 1 122 ? -5.796 8.586 4.510 1.00 52.47 122 ALA A O 1
ATOM 856 N N . ALA A 1 123 ? -4.209 8.701 6.097 1.00 52.91 123 ALA A N 1
ATOM 857 C CA . ALA A 1 123 ? -5.049 8.241 7.181 1.00 52.91 123 ALA A CA 1
ATOM 858 C C . ALA A 1 123 ? -6.043 9.377 7.423 1.00 52.91 123 ALA A C 1
ATOM 860 O O . ALA A 1 123 ? -5.679 10.416 7.968 1.00 52.91 123 ALA A O 1
ATOM 861 N N . VAL A 1 124 ? -7.262 9.226 6.910 1.00 54.12 124 VAL A N 1
ATOM 862 C CA . VAL A 1 124 ? -8.357 10.137 7.217 1.00 54.12 124 VAL A CA 1
ATOM 863 C C . VAL A 1 124 ? -8.651 9.902 8.691 1.00 54.12 124 VAL A C 1
ATOM 865 O O . VAL A 1 124 ? -9.416 9.007 9.045 1.00 54.12 124 VAL A O 1
ATOM 868 N N . SER A 1 125 ? -7.959 10.626 9.570 1.00 62.56 125 SER A N 1
ATOM 869 C CA . SER A 1 125 ? -8.431 10.762 10.935 1.00 62.56 125 SER A CA 1
ATOM 870 C C . SER A 1 125 ? -9.771 11.485 10.834 1.00 62.56 125 SER A C 1
ATOM 872 O O . SER A 1 125 ? -9.873 12.466 10.089 1.00 62.56 125 SER A O 1
ATOM 874 N N . PRO A 1 126 ? -10.827 10.999 11.502 1.00 62.94 126 PRO A N 1
ATOM 875 C CA . PRO A 1 126 ? -12.051 11.767 11.618 1.00 62.94 126 PRO A CA 1
ATOM 876 C C . PRO A 1 126 ? -11.677 13.112 12.239 1.00 62.94 126 PRO A C 1
ATOM 878 O O . PRO A 1 126 ? -11.303 13.178 13.408 1.00 62.94 126 PRO A O 1
ATOM 881 N N . VAL A 1 127 ? -11.685 14.171 11.434 1.00 68.38 127 VAL A N 1
ATOM 882 C CA . VAL A 1 127 ? -11.532 15.532 11.935 1.00 68.38 127 VAL A CA 1
ATOM 883 C C . VAL A 1 127 ? -12.880 15.872 12.558 1.00 68.38 127 VAL A C 1
ATOM 885 O O . VAL A 1 127 ? -13.875 15.854 11.830 1.00 68.38 127 VAL A O 1
ATOM 888 N N . PRO A 1 128 ? -12.964 16.133 13.876 1.00 70.12 128 PRO A N 1
ATOM 889 C CA . PRO A 1 128 ? -14.218 16.565 14.464 1.00 70.12 128 PRO A CA 1
ATOM 890 C C . PRO A 1 128 ? -14.625 17.872 13.792 1.00 70.12 128 PRO A C 1
ATOM 892 O O . PRO A 1 128 ? -13.837 18.818 13.712 1.00 70.12 128 PRO A O 1
ATOM 895 N N . GLU A 1 129 ? -15.840 17.904 13.260 1.00 79.19 129 GLU A N 1
ATOM 896 C CA . GLU A 1 129 ? -16.372 19.089 12.604 1.00 79.19 129 GLU A CA 1
ATOM 897 C C . GLU A 1 129 ? -16.420 20.254 13.605 1.00 79.19 129 GLU A C 1
ATOM 899 O O . GLU A 1 129 ? -16.536 20.056 14.819 1.00 79.19 129 GLU A O 1
ATOM 904 N N . ALA A 1 130 ? -16.366 21.496 13.115 1.00 76.12 130 ALA A N 1
ATOM 905 C CA . ALA A 1 130 ? -16.451 22.685 13.973 1.00 76.12 130 ALA A CA 1
ATOM 906 C C . ALA A 1 130 ? -17.693 22.659 14.896 1.00 76.12 130 ALA A C 1
ATOM 908 O O . ALA A 1 130 ? -17.662 23.181 16.012 1.00 76.12 130 ALA A O 1
ATOM 909 N N . SER A 1 131 ? -18.761 21.984 14.461 1.00 76.75 131 SER A N 1
ATOM 910 C CA . SER A 1 131 ? -19.985 21.727 15.223 1.00 76.75 131 SER A CA 1
ATOM 911 C C . SER A 1 131 ? -19.763 20.847 16.464 1.00 76.75 131 SER A C 1
ATOM 913 O O . SER A 1 131 ? -20.381 21.098 17.498 1.00 76.75 131 SER A O 1
ATOM 915 N N . THR A 1 132 ? -18.857 19.863 16.428 1.00 81.00 132 THR A N 1
ATOM 916 C CA . THR A 1 132 ? -18.554 18.981 17.570 1.00 81.00 132 THR A CA 1
ATOM 917 C C . THR A 1 132 ? -17.877 19.751 18.702 1.00 81.00 132 THR A C 1
ATOM 919 O O . THR A 1 132 ? -18.258 19.612 19.866 1.00 81.00 132 THR A O 1
ATOM 922 N N . TYR A 1 133 ? -16.933 20.634 18.371 1.00 85.44 133 TYR A N 1
ATOM 923 C CA . TYR A 1 133 ? -16.311 21.519 19.360 1.00 85.44 133 TYR A CA 1
ATOM 924 C C . TYR A 1 133 ? -17.295 22.560 19.893 1.00 85.44 133 TYR A C 1
ATOM 926 O O . TYR A 1 133 ? -17.305 22.833 21.094 1.00 85.44 133 TYR A O 1
ATOM 934 N N . ALA A 1 134 ? -18.162 23.095 19.028 1.00 85.94 134 ALA A N 1
ATOM 935 C CA . ALA A 1 134 ? -19.213 24.014 19.444 1.00 85.94 134 ALA A CA 1
ATOM 936 C C . ALA A 1 134 ? -20.185 23.356 20.438 1.00 85.94 134 ALA A C 1
ATOM 938 O O . ALA A 1 134 ? -20.500 23.956 21.462 1.00 85.94 134 ALA A O 1
ATOM 939 N N . MET A 1 135 ? -20.599 22.108 20.199 1.00 88.06 135 MET A N 1
ATOM 940 C CA . MET A 1 135 ? -21.472 21.359 21.113 1.00 88.06 135 MET A CA 1
ATOM 941 C C . MET A 1 135 ? -20.784 21.012 22.437 1.00 88.06 135 MET A C 1
ATOM 943 O O . MET A 1 135 ? -21.407 21.098 23.496 1.00 88.06 135 MET A O 1
ATOM 947 N N . MET A 1 136 ? -19.491 20.685 22.409 1.00 91.00 136 MET A N 1
ATOM 948 C CA . MET A 1 136 ? -18.706 20.465 23.626 1.00 91.00 136 MET A CA 1
ATOM 949 C C . MET A 1 136 ? -18.610 21.746 24.470 1.00 91.00 136 MET A C 1
ATOM 951 O O . MET A 1 136 ? -18.851 21.708 25.677 1.00 91.00 136 MET A O 1
ATOM 955 N N . LEU A 1 137 ? -18.313 22.889 23.841 1.00 90.44 137 LEU A N 1
ATOM 956 C CA . LEU A 1 137 ? -18.270 24.185 24.523 1.00 90.44 137 LEU A CA 1
ATOM 957 C C . LEU A 1 137 ? -19.650 24.623 25.014 1.00 90.44 137 LEU A C 1
ATOM 959 O O . LEU A 1 137 ? -19.751 25.162 26.113 1.00 90.44 137 LEU A O 1
ATOM 963 N N . ALA A 1 138 ? -20.711 24.354 24.253 1.00 92.06 138 ALA A N 1
ATOM 964 C CA . ALA A 1 138 ? -22.080 24.624 24.675 1.00 92.06 138 ALA A CA 1
ATOM 965 C C . ALA A 1 138 ? -22.456 23.802 25.920 1.00 92.06 138 ALA A C 1
ATOM 967 O O . ALA A 1 138 ? -22.981 24.356 26.888 1.00 92.06 138 ALA A O 1
ATOM 968 N N . GLY A 1 139 ? -22.120 22.507 25.944 1.00 93.38 139 GLY A N 1
ATOM 969 C CA . GLY A 1 139 ? -22.324 21.653 27.115 1.00 93.38 139 GLY A CA 1
ATOM 970 C C . GLY A 1 139 ? -21.539 22.137 28.339 1.00 93.38 139 GLY A C 1
ATOM 971 O O . GLY A 1 139 ? -22.073 22.194 29.448 1.00 93.38 139 GLY A O 1
ATOM 972 N N . LEU A 1 140 ? -20.292 22.567 28.137 1.00 93.88 140 LEU A N 1
ATOM 973 C CA . LEU A 1 140 ? -19.434 23.060 29.215 1.00 93.88 140 LEU A CA 1
ATOM 974 C C . LEU A 1 140 ? -19.899 24.429 29.742 1.00 93.88 140 LEU A C 1
ATOM 976 O O . LEU A 1 140 ? -19.920 24.652 30.954 1.00 93.88 140 LEU A O 1
ATOM 980 N N . ALA A 1 141 ? -20.363 25.313 28.856 1.00 92.25 141 ALA A N 1
ATOM 981 C CA . ALA A 1 141 ? -20.976 26.587 29.220 1.00 92.25 141 ALA A CA 1
ATOM 982 C C . ALA A 1 141 ? -22.263 26.386 30.036 1.00 92.25 141 ALA A C 1
ATOM 984 O O . ALA A 1 141 ? -22.474 27.073 31.039 1.00 92.25 141 ALA A O 1
ATOM 985 N N . MET A 1 142 ? -23.092 25.407 29.659 1.00 94.44 142 MET A N 1
ATOM 986 C CA . MET A 1 142 ? -24.309 25.069 30.396 1.00 94.44 142 MET A CA 1
ATOM 987 C C . MET A 1 142 ? -23.991 24.554 31.808 1.00 94.44 142 MET A C 1
ATOM 989 O O . MET A 1 142 ? -24.599 25.007 32.779 1.00 94.44 142 MET A O 1
ATOM 993 N N . MET A 1 143 ? -22.994 23.676 31.950 1.00 92.88 143 MET A N 1
ATOM 994 C CA . MET A 1 143 ? -22.564 23.178 33.262 1.00 92.88 143 MET A CA 1
ATOM 995 C C . MET A 1 143 ? -21.951 24.277 34.137 1.00 92.88 143 MET A C 1
ATOM 997 O O . MET A 1 143 ? -22.283 24.373 35.320 1.00 92.88 143 MET A O 1
ATOM 1001 N N . GLY A 1 144 ? -21.127 25.159 33.560 1.00 92.19 144 GLY A N 1
ATOM 1002 C CA . GLY A 1 144 ? -20.586 26.323 34.267 1.00 92.19 144 GLY A CA 1
ATOM 1003 C C . GLY A 1 144 ? -21.681 27.280 34.754 1.00 92.19 144 GLY A C 1
ATOM 1004 O O . GLY A 1 144 ? -21.613 27.796 35.872 1.00 92.19 144 GLY A O 1
ATOM 1005 N N . PHE A 1 145 ? -22.738 27.468 33.959 1.00 93.62 145 PHE A N 1
ATOM 1006 C CA . PHE A 1 145 ? -23.889 28.282 34.347 1.00 93.62 145 PHE A CA 1
ATOM 1007 C C . PHE A 1 145 ? -24.680 27.669 35.514 1.00 93.62 145 PHE A C 1
ATOM 1009 O O . PHE A 1 145 ? -25.038 28.383 36.455 1.00 93.62 145 PHE A O 1
ATOM 1016 N N . ILE A 1 146 ? -24.908 26.351 35.497 1.00 93.44 146 ILE A N 1
ATOM 1017 C CA . ILE A 1 146 ? -25.581 25.632 36.592 1.00 93.44 146 ILE A CA 1
ATOM 1018 C C . ILE A 1 146 ? -24.750 25.709 37.881 1.00 93.44 146 ILE A C 1
ATOM 1020 O O . ILE A 1 146 ? -25.293 26.016 38.944 1.00 9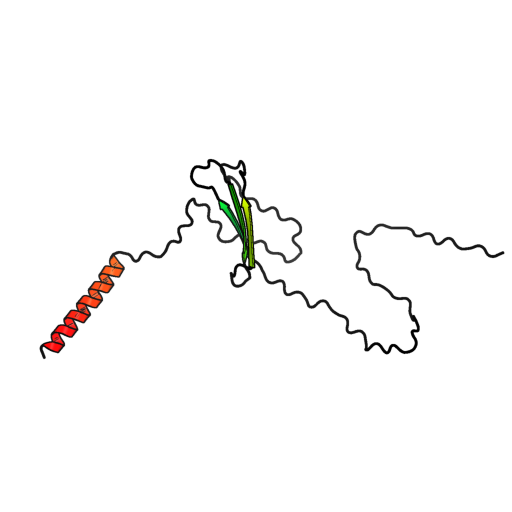3.44 146 ILE A O 1
ATOM 1024 N N . ALA A 1 147 ? -23.434 25.498 37.791 1.00 89.69 147 ALA A N 1
ATOM 1025 C CA . ALA A 1 147 ? -22.530 25.588 38.937 1.00 89.69 147 ALA A CA 1
ATOM 1026 C C . ALA A 1 147 ? -22.524 26.993 39.565 1.00 89.69 147 ALA A C 1
ATOM 1028 O O . ALA A 1 147 ? -22.549 27.122 40.787 1.00 89.69 147 ALA A O 1
ATOM 1029 N N . ARG A 1 148 ? -22.584 28.056 38.749 1.00 87.56 148 ARG A N 1
ATOM 1030 C CA . ARG A 1 148 ? -22.642 29.442 39.244 1.00 87.56 148 ARG A CA 1
ATOM 1031 C C . ARG A 1 148 ? -23.907 29.745 40.048 1.00 87.56 148 ARG A C 1
ATOM 1033 O O . ARG A 1 148 ? -23.850 30.584 40.944 1.00 87.56 148 ARG A O 1
ATOM 1040 N N . ARG A 1 149 ? -25.039 29.101 39.738 1.00 87.56 149 ARG A N 1
ATOM 1041 C CA . ARG A 1 149 ? -26.278 29.279 40.516 1.00 87.56 149 ARG A CA 1
ATOM 1042 C C . ARG A 1 149 ? -26.150 28.666 41.907 1.00 87.56 149 ARG A C 1
ATOM 1044 O O . ARG A 1 149 ? -26.508 29.324 42.866 1.00 87.56 149 ARG A O 1
ATOM 1051 N N . ARG A 1 150 ? -25.517 27.495 42.019 1.00 83.62 150 ARG A N 1
ATOM 1052 C CA . ARG A 1 150 ? -25.317 26.798 43.302 1.00 83.62 150 ARG A CA 1
ATOM 1053 C C . ARG A 1 150 ? -24.363 27.485 44.279 1.00 83.62 150 ARG A C 1
ATOM 1055 O O . ARG A 1 150 ? -24.349 27.118 45.437 1.00 83.62 150 ARG A O 1
ATOM 1062 N N . ILE A 1 151 ? -23.531 28.415 43.812 1.00 83.75 151 ILE A N 1
ATOM 1063 C CA . ILE A 1 151 ? -22.610 29.184 44.672 1.00 83.75 151 ILE A CA 1
ATOM 1064 C C . ILE A 1 151 ? -23.301 30.437 45.240 1.00 83.75 151 ILE A C 1
ATOM 1066 O O . ILE A 1 151 ? -22.785 31.076 46.152 1.00 83.75 151 ILE A O 1
ATOM 1070 N N . ARG A 1 152 ? -24.442 30.832 44.662 1.00 69.88 152 ARG A N 1
ATOM 1071 C CA . ARG A 1 152 ? -25.208 32.017 45.071 1.00 69.88 152 ARG A CA 1
ATOM 1072 C C . ARG A 1 152 ? -26.377 31.695 46.005 1.00 69.88 152 ARG A C 1
ATOM 1074 O O . ARG A 1 152 ? -27.003 32.643 46.470 1.00 69.88 152 ARG A O 1
ATOM 1081 N N . ASP A 1 153 ? -26.618 30.413 46.257 1.00 54.50 153 ASP A N 1
ATOM 1082 C CA . ASP A 1 153 ? -27.541 29.881 47.262 1.00 54.50 153 ASP A CA 1
ATOM 1083 C C . ASP A 1 153 ? -26.713 29.279 48.409 1.00 54.50 153 ASP A C 1
ATOM 1085 O O . ASP A 1 153 ? -27.121 29.432 49.580 1.00 54.50 153 ASP A O 1
#

InterPro domains:
  IPR013424 PEP-CTERM protein-sorting domain [PF07589] (126-150)
  IPR013424 PEP-CTERM protein-sorting domain [TIGR02595] (127-152)

Foldseek 3Di:
DDDDDDDDDDPPDDPDDDPPPPDPPDPDDPDDPDDPDPPPPPPPPPPFDKDKDWDFDDDPPDQATFKIKIFIATPVRHTPDIDMDGGGPVHNDDPDDDDDDDDDDVPDDDDDDDDDDDPDPPPPDPDPPPVNVVVVVVVVVVVVVVVVVVVVD

Radius of gyration: 34.43 Å; chains: 1; bounding box: 56×106×64 Å

Sequence (153 aa):
MPTTPMCRTSVSNPIFPAATISLPASVVLPDLRFPAATSLRPAAAATTPFTLVAQLSKTGGSTTYNSLTVSFYDAANNLVGSTTATGNSGLSSISTLGLRSANLDAGDSVTVSGLKLGTTLAAVSPVPEASTYAMMLAGLAMMGFIARRRIRD

Secondary structure (DSSP, 8-state):
-PPPP---------S-------PPS----TT---------PPP-------EEEEEEE--TT-SS--EEEEEEE-TTS-EEEEEEEES----S----------S--TT-----------S-------PPPHHHHHHHHHHHHHHHHHHHHHT--

pLDDT: mean 71.98, std 17.05, range [42.09, 94.44]